Protein AF-A0A3B9Z0T7-F1 (afdb_monomer)

Sequence (53 aa):
RVAELLRLVGLHPEYMARYPHAFSGGQRQRVGIARAIALEPQLVVCDEPVSAL

Structure (mmCIF, N/CA/C/O backbone):
data_AF-A0A3B9Z0T7-F1
#
_entry.id   AF-A0A3B9Z0T7-F1
#
loop_
_atom_site.group_PDB
_atom_site.id
_atom_site.type_symbol
_atom_site.label_atom_id
_atom_site.label_alt_id
_atom_site.label_comp_id
_atom_site.label_asym_id
_atom_site.label_entity_id
_atom_site.label_seq_id
_atom_site.pdbx_PDB_ins_code
_atom_site.Cartn_x
_atom_site.Cartn_y
_atom_site.Cartn_z
_atom_site.occupancy
_atom_site.B_iso_or_equiv
_atom_site.auth_seq_id
_atom_site.auth_comp_id
_atom_site.auth_asym_id
_atom_site.auth_atom_id
_atom_site.pdbx_PDB_model_num
ATOM 1 N N . ARG A 1 1 ? -11.781 -1.473 -7.875 1.00 86.81 1 ARG A N 1
ATOM 2 C CA . ARG A 1 1 ? -11.163 -1.904 -6.597 1.00 86.81 1 ARG A CA 1
ATOM 3 C C . ARG A 1 1 ? -9.637 -1.766 -6.516 1.00 86.81 1 ARG A C 1
ATOM 5 O O . ARG A 1 1 ? -9.197 -0.857 -5.831 1.00 86.81 1 ARG A O 1
ATOM 12 N N . VAL A 1 2 ? -8.794 -2.578 -7.184 1.00 94.50 2 VAL A N 1
ATOM 13 C CA . VAL A 1 2 ? -7.309 -2.465 -7.037 1.00 94.50 2 VAL A CA 1
ATOM 14 C C . VAL A 1 2 ? -6.784 -1.070 -7.403 1.00 94.50 2 VAL A C 1
ATOM 16 O O . VAL A 1 2 ? -6.013 -0.482 -6.653 1.00 94.50 2 VAL A O 1
ATOM 19 N N . ALA A 1 3 ? -7.263 -0.499 -8.511 1.00 96.75 3 ALA A N 1
ATOM 20 C CA . ALA A 1 3 ? -6.904 0.856 -8.929 1.00 96.75 3 ALA A CA 1
ATOM 21 C C . ALA A 1 3 ? -7.264 1.941 -7.891 1.00 96.75 3 ALA A C 1
ATOM 23 O O . ALA A 1 3 ? -6.548 2.930 -7.772 1.00 96.75 3 ALA A O 1
A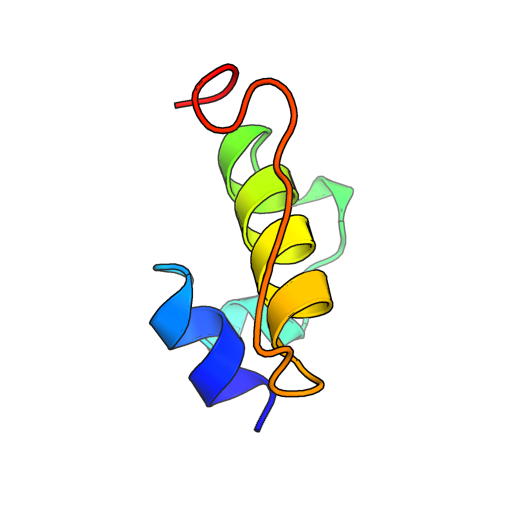TOM 24 N N . GLU A 1 4 ? -8.356 1.769 -7.139 1.00 96.94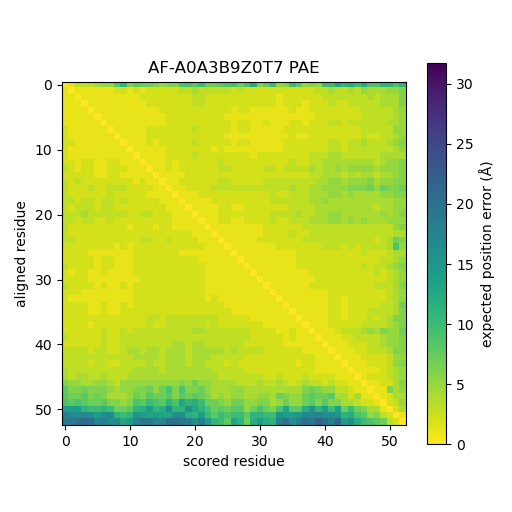 4 GLU A N 1
ATOM 25 C CA . GLU A 1 4 ? -8.752 2.701 -6.072 1.00 96.94 4 GLU A CA 1
ATOM 26 C C . GLU A 1 4 ? -7.832 2.569 -4.863 1.00 96.94 4 GLU A C 1
ATOM 28 O O . GLU A 1 4 ? -7.386 3.583 -4.341 1.00 96.94 4 GLU A O 1
ATOM 33 N N . LEU A 1 5 ? -7.497 1.337 -4.464 1.00 96.94 5 LEU A N 1
ATOM 34 C CA . LEU A 1 5 ? -6.563 1.081 -3.366 1.00 96.94 5 LEU A CA 1
ATOM 35 C C . LEU A 1 5 ? -5.182 1.664 -3.663 1.00 96.94 5 LEU A C 1
ATOM 37 O O . LEU A 1 5 ? -4.594 2.295 -2.792 1.00 96.94 5 LEU A O 1
ATOM 41 N N . LEU A 1 6 ? -4.692 1.514 -4.898 1.00 97.25 6 LEU A N 1
ATOM 42 C CA . LEU A 1 6 ? -3.435 2.130 -5.326 1.00 97.25 6 LEU A CA 1
ATOM 43 C C . LEU A 1 6 ? -3.496 3.656 -5.214 1.00 97.25 6 LEU A C 1
ATOM 45 O O . LEU A 1 6 ? -2.598 4.245 -4.618 1.00 97.25 6 LEU A O 1
ATOM 49 N N . ARG A 1 7 ? -4.573 4.290 -5.698 1.00 97.75 7 ARG A N 1
ATOM 50 C CA . ARG A 1 7 ? -4.766 5.742 -5.547 1.00 97.75 7 ARG A CA 1
ATOM 51 C C . ARG A 1 7 ? -4.809 6.170 -4.080 1.00 97.75 7 ARG A C 1
ATOM 53 O O . ARG A 1 7 ? -4.183 7.165 -3.732 1.00 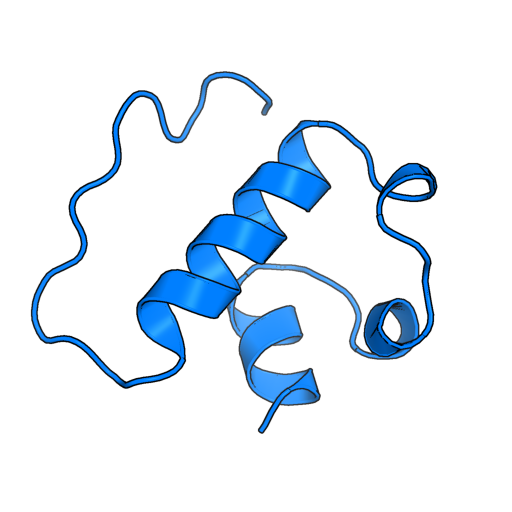97.75 7 ARG A O 1
ATOM 60 N N . LEU A 1 8 ? -5.495 5.407 -3.229 1.00 96.62 8 LEU A N 1
ATOM 61 C CA . LEU A 1 8 ? -5.628 5.682 -1.797 1.00 96.62 8 LEU A CA 1
ATOM 62 C C . LEU A 1 8 ? -4.271 5.700 -1.080 1.00 96.62 8 LEU A C 1
ATOM 64 O O . LEU A 1 8 ? -4.067 6.499 -0.173 1.00 96.62 8 LEU A O 1
ATOM 68 N N . VAL A 1 9 ? -3.324 4.872 -1.526 1.00 95.31 9 VAL A N 1
ATOM 69 C CA . VAL A 1 9 ? -1.950 4.850 -1.002 1.00 95.31 9 VAL A CA 1
ATOM 70 C C . VAL A 1 9 ? -0.961 5.651 -1.859 1.00 95.31 9 VAL A C 1
ATOM 72 O O . VAL A 1 9 ? 0.240 5.401 -1.807 1.00 95.31 9 VAL A O 1
ATOM 75 N N . GLY A 1 10 ? -1.425 6.589 -2.690 1.00 96.06 10 GLY A N 1
ATOM 76 C CA . GLY A 1 10 ? -0.547 7.467 -3.475 1.00 96.06 10 GLY A CA 1
ATOM 77 C C . GLY A 1 10 ? 0.295 6.747 -4.539 1.00 96.06 10 GLY A C 1
ATOM 78 O O . GLY A 1 10 ? 1.425 7.150 -4.822 1.00 96.06 10 GLY A O 1
ATOM 79 N N . LEU A 1 11 ? -0.215 5.654 -5.108 1.00 96.81 11 LEU A N 1
ATOM 80 C CA . LEU A 1 11 ? 0.381 4.935 -6.234 1.00 96.81 11 LEU A CA 1
ATOM 81 C C . LEU A 1 11 ? -0.478 5.092 -7.493 1.00 96.81 11 LEU A C 1
ATOM 83 O O . LEU A 1 11 ? -1.706 5.163 -7.437 1.00 96.81 11 LEU A O 1
ATOM 87 N N . HIS A 1 12 ? 0.173 5.101 -8.656 1.00 97.50 12 HIS A N 1
ATOM 88 C CA . HIS A 1 12 ? -0.540 5.15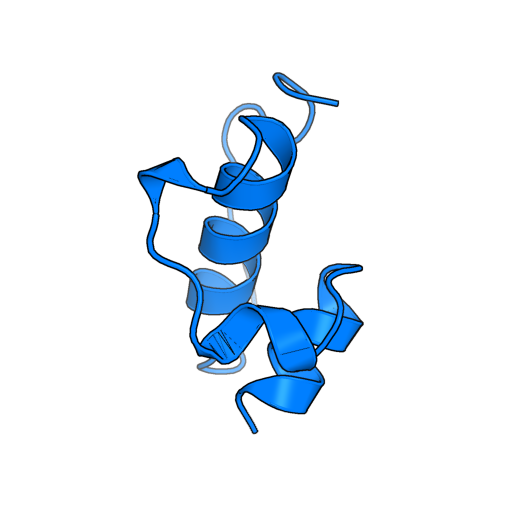2 -9.928 1.00 97.50 12 HIS A CA 1
ATOM 89 C C . HIS A 1 12 ? -1.198 3.795 -10.231 1.00 97.50 12 HIS A C 1
ATOM 91 O O . HIS A 1 12 ? -0.542 2.761 -10.089 1.00 97.50 12 HIS A O 1
ATOM 97 N N . PRO A 1 13 ? -2.461 3.768 -10.699 1.00 96.94 13 PRO A N 1
ATOM 98 C CA . PRO A 1 13 ? -3.155 2.534 -11.075 1.00 96.94 13 PRO A CA 1
ATOM 99 C C . PRO A 1 13 ? -2.403 1.657 -12.079 1.00 96.94 13 PRO A C 1
ATOM 101 O O . PRO A 1 13 ? -2.466 0.435 -11.989 1.00 96.94 13 PRO A O 1
ATOM 104 N N . GLU A 1 14 ? -1.647 2.271 -12.992 1.00 96.62 14 GLU A N 1
ATOM 105 C CA . GLU A 1 14 ? -0.820 1.586 -13.996 1.00 96.62 14 GLU A CA 1
ATOM 106 C C . GLU A 1 14 ? 0.228 0.651 -13.374 1.00 96.62 14 GLU A C 1
ATOM 108 O O . GLU A 1 14 ? 0.738 -0.257 -14.027 1.00 96.62 14 GLU A O 1
ATOM 113 N N . TYR A 1 15 ? 0.543 0.826 -12.087 1.00 96.12 15 TYR A N 1
ATOM 114 C CA . TYR A 1 15 ? 1.525 0.001 -11.391 1.00 96.12 15 TYR A CA 1
ATOM 115 C C . TYR A 1 15 ? 0.992 -1.399 -11.063 1.00 96.12 15 TYR A C 1
ATOM 117 O O . TYR A 1 15 ? 1.769 -2.250 -10.643 1.00 96.12 15 TYR A O 1
ATOM 125 N N . MET A 1 16 ? -0.300 -1.669 -11.285 1.00 94.38 16 MET A N 1
ATOM 126 C CA . MET A 1 16 ? -0.931 -2.968 -11.020 1.00 94.38 16 MET A CA 1
ATOM 127 C C . MET A 1 16 ? -0.260 -4.155 -11.728 1.00 94.38 16 MET A C 1
ATOM 129 O O . MET A 1 16 ? -0.341 -5.275 -11.234 1.00 94.38 16 MET A O 1
ATOM 133 N N . ALA A 1 17 ? 0.394 -3.917 -12.868 1.00 94.88 17 ALA A N 1
ATOM 134 C CA . ALA A 1 17 ? 1.076 -4.948 -13.649 1.00 94.88 17 ALA A CA 1
ATOM 135 C C . ALA A 1 17 ? 2.581 -5.055 -13.335 1.00 94.88 17 ALA A C 1
ATOM 137 O O . ALA A 1 17 ? 3.282 -5.865 -13.938 1.00 94.88 17 ALA A O 1
ATOM 138 N N . ARG A 1 18 ? 3.110 -4.230 -12.420 1.00 95.56 18 ARG A N 1
ATOM 139 C CA . ARG A 1 18 ? 4.537 -4.231 -12.078 1.00 95.56 18 ARG A CA 1
ATOM 140 C C . ARG A 1 18 ? 4.876 -5.375 -11.130 1.00 95.56 18 ARG A C 1
ATOM 142 O O . ARG A 1 18 ? 4.154 -5.651 -10.175 1.00 95.56 18 ARG A O 1
ATOM 149 N N . TYR A 1 19 ? 6.042 -5.977 -11.338 1.00 96.00 19 TYR A N 1
ATOM 150 C CA . TYR A 1 19 ? 6.596 -6.946 -10.398 1.00 96.00 19 TYR A CA 1
ATOM 151 C C . TYR A 1 19 ? 7.089 -6.270 -9.103 1.00 96.00 19 TYR A C 1
ATOM 153 O O . TYR A 1 19 ? 7.542 -5.125 -9.148 1.00 96.00 19 TYR A O 1
ATOM 161 N N . PRO A 1 20 ? 7.092 -6.973 -7.950 1.00 93.12 20 PRO A N 1
ATOM 162 C CA . PRO A 1 20 ? 7.506 -6.412 -6.656 1.00 93.12 20 PRO A CA 1
ATOM 163 C C . PRO A 1 20 ? 8.890 -5.738 -6.636 1.00 93.12 20 PRO A C 1
ATOM 165 O O . PRO A 1 20 ? 9.088 -4.748 -5.930 1.00 93.12 20 PRO A O 1
ATOM 168 N N . HIS A 1 21 ? 9.846 -6.243 -7.420 1.00 95.56 21 HIS A N 1
ATOM 169 C CA . HIS A 1 21 ? 11.200 -5.686 -7.512 1.00 95.56 21 HIS A CA 1
ATOM 170 C C . HIS A 1 21 ? 11.263 -4.350 -8.273 1.00 95.56 21 HIS A C 1
ATOM 172 O O . HIS A 1 21 ? 12.246 -3.631 -8.145 1.00 95.56 21 HIS A O 1
ATOM 178 N N . ALA A 1 22 ? 10.222 -3.994 -9.031 1.00 96.81 22 ALA A N 1
ATOM 179 C CA . ALA A 1 22 ? 10.133 -2.731 -9.764 1.00 96.81 22 ALA A CA 1
ATOM 180 C C . ALA A 1 22 ? 9.633 -1.556 -8.899 1.00 96.81 22 ALA A C 1
ATOM 182 O O . ALA A 1 22 ? 9.459 -0.445 -9.401 1.00 96.81 22 ALA A O 1
ATOM 183 N N . PHE A 1 23 ? 9.373 -1.793 -7.611 1.00 95.12 23 PHE A N 1
ATOM 184 C CA . PHE A 1 23 ? 8.953 -0.773 -6.655 1.00 95.12 23 PHE A CA 1
ATOM 185 C C . PHE A 1 23 ? 10.121 -0.332 -5.770 1.00 95.12 23 PHE A C 1
ATOM 187 O O . PHE A 1 23 ? 10.956 -1.150 -5.385 1.00 95.12 23 PHE A O 1
ATOM 194 N N . SER A 1 24 ? 10.150 0.942 -5.377 1.00 95.06 24 SER A N 1
ATOM 195 C CA . SER A 1 24 ? 11.042 1.418 -4.311 1.00 95.06 24 SER A CA 1
AT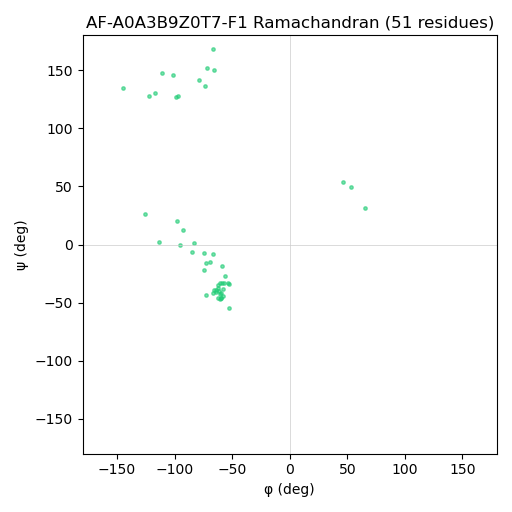OM 196 C C . SER A 1 24 ? 10.658 0.830 -2.943 1.00 95.06 24 SER A C 1
ATOM 198 O O . SER A 1 24 ? 9.575 0.263 -2.781 1.00 95.06 24 SER A O 1
ATOM 200 N N . GLY A 1 25 ? 11.520 0.988 -1.931 1.00 93.06 25 GLY A N 1
ATOM 201 C CA . GLY A 1 25 ? 11.217 0.579 -0.551 1.00 93.06 25 GLY A CA 1
ATOM 202 C C . GLY A 1 25 ? 9.899 1.169 -0.037 1.00 93.06 25 GLY A C 1
ATOM 203 O O . GLY A 1 25 ? 8.987 0.417 0.309 1.00 93.06 25 GLY A O 1
ATOM 204 N N . GLY A 1 26 ? 9.750 2.496 -0.103 1.00 93.62 26 GLY A N 1
ATOM 205 C CA . GLY A 1 26 ? 8.515 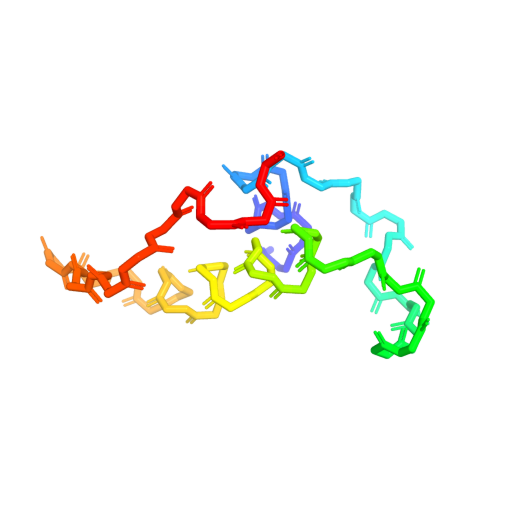3.180 0.291 1.00 93.62 26 GLY A CA 1
ATOM 206 C C . GLY A 1 26 ? 7.299 2.786 -0.552 1.00 93.62 26 GLY A C 1
ATOM 207 O O . GLY A 1 26 ? 6.198 2.640 -0.030 1.00 93.62 26 GLY A O 1
ATOM 208 N N . GLN A 1 27 ? 7.466 2.522 -1.852 1.00 95.19 27 GLN A N 1
ATOM 209 C CA . GLN A 1 27 ? 6.358 2.018 -2.669 1.00 95.19 27 GLN A CA 1
ATOM 210 C C . GLN A 1 27 ? 5.914 0.611 -2.239 1.00 95.19 27 GLN A C 1
ATOM 212 O O . GLN A 1 27 ? 4.713 0.354 -2.185 1.00 95.19 27 GLN A O 1
ATOM 217 N N . ARG A 1 28 ? 6.845 -0.284 -1.878 1.00 94.50 28 ARG A N 1
ATOM 218 C CA . ARG A 1 28 ? 6.507 -1.610 -1.329 1.00 94.50 28 ARG A CA 1
ATOM 219 C C . ARG A 1 28 ? 5.777 -1.505 0.010 1.00 94.50 28 ARG A C 1
ATOM 221 O O . ARG A 1 28 ? 4.811 -2.237 0.213 1.00 94.50 28 ARG A O 1
ATOM 228 N N . GLN A 1 29 ? 6.175 -0.576 0.882 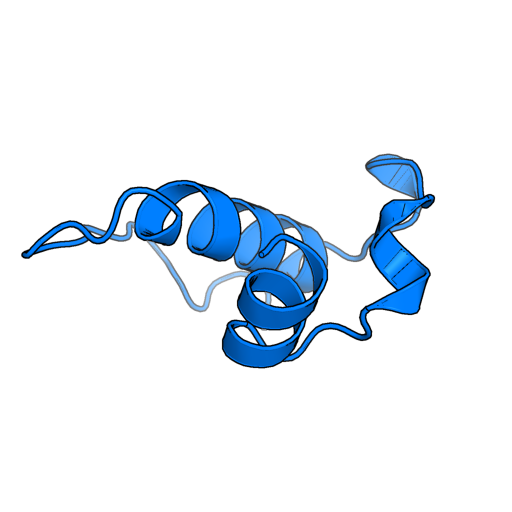1.00 93.81 29 GLN A N 1
ATOM 229 C CA . GLN A 1 29 ? 5.432 -0.291 2.116 1.00 93.81 29 GLN A CA 1
ATOM 230 C C . GLN A 1 29 ? 3.998 0.160 1.810 1.00 93.81 29 GLN A C 1
ATOM 232 O O . GLN A 1 29 ? 3.050 -0.391 2.367 1.00 93.81 29 GLN A O 1
ATOM 237 N N . ARG A 1 30 ? 3.812 1.078 0.852 1.00 94.81 30 ARG A N 1
ATOM 238 C CA . ARG A 1 30 ? 2.477 1.543 0.432 1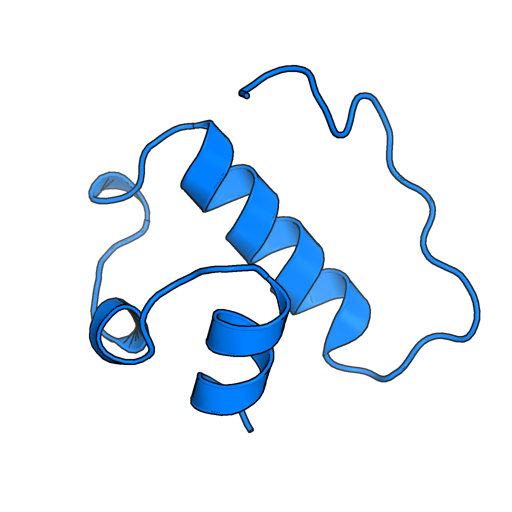.00 94.81 30 ARG A CA 1
ATOM 239 C C . ARG A 1 30 ? 1.618 0.428 -0.165 1.00 94.81 30 ARG A C 1
ATOM 241 O O . ARG A 1 30 ? 0.432 0.360 0.140 1.00 94.81 30 ARG A O 1
ATOM 248 N N . VAL A 1 31 ? 2.199 -0.501 -0.927 1.00 95.31 31 VAL A N 1
ATOM 249 C CA . VAL A 1 31 ? 1.498 -1.725 -1.364 1.00 95.31 31 VAL A CA 1
ATOM 250 C C . VAL A 1 31 ? 1.079 -2.589 -0.164 1.00 95.31 31 VAL A C 1
ATOM 252 O O . VAL A 1 31 ? -0.033 -3.117 -0.149 1.00 95.31 31 VAL A O 1
ATOM 255 N N . GLY A 1 32 ? 1.924 -2.704 0.864 1.00 94.62 32 GLY A N 1
ATOM 256 C CA . GLY A 1 32 ? 1.584 -3.376 2.123 1.00 94.62 32 GLY A CA 1
ATOM 257 C C . GLY A 1 32 ? 0.386 -2.739 2.834 1.00 94.62 32 GLY A C 1
ATOM 258 O O . GLY A 1 32 ? -0.545 -3.450 3.214 1.00 94.62 32 GLY A O 1
ATOM 259 N N . ILE A 1 33 ? 0.363 -1.407 2.929 1.00 95.06 33 ILE A N 1
ATOM 260 C CA . ILE A 1 33 ? -0.765 -0.642 3.484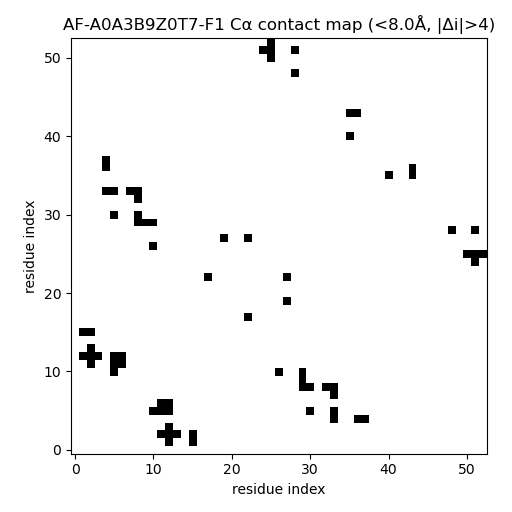 1.00 95.06 33 ILE A CA 1
ATOM 261 C C . ILE A 1 33 ? -2.030 -0.859 2.641 1.00 95.06 33 ILE A C 1
ATOM 263 O O . ILE A 1 33 ? -3.085 -1.159 3.194 1.00 95.06 33 ILE A O 1
ATOM 267 N N . ALA A 1 34 ? -1.927 -0.793 1.308 1.00 96.06 34 ALA A N 1
ATOM 268 C CA . ALA A 1 34 ? -3.053 -1.031 0.400 1.00 96.06 34 ALA A CA 1
ATOM 269 C C . ALA A 1 34 ? -3.667 -2.422 0.600 1.00 96.06 34 ALA A C 1
ATOM 271 O O . ALA A 1 34 ? -4.886 -2.578 0.555 1.00 96.06 34 ALA A O 1
ATOM 272 N N . ARG A 1 35 ? -2.827 -3.433 0.852 1.00 95.44 35 ARG A N 1
ATOM 273 C CA . ARG A 1 35 ? -3.273 -4.791 1.177 1.00 95.44 35 ARG A CA 1
ATOM 274 C C . ARG A 1 35 ? -3.985 -4.848 2.528 1.00 95.44 35 ARG A C 1
ATOM 276 O O . ARG A 1 35 ? -5.008 -5.515 2.625 1.00 95.44 35 ARG A O 1
ATOM 283 N N . ALA A 1 36 ? -3.471 -4.153 3.542 1.00 96.12 36 ALA A N 1
ATOM 284 C CA . ALA A 1 36 ? -4.075 -4.123 4.874 1.00 96.12 36 ALA A CA 1
ATOM 285 C C . ALA A 1 36 ? -5.475 -3.483 4.864 1.00 96.12 36 ALA A C 1
ATOM 287 O O . ALA A 1 36 ? -6.395 -4.013 5.477 1.00 96.12 36 ALA A O 1
ATOM 288 N N . ILE A 1 37 ? -5.662 -2.393 4.113 1.00 96.06 37 ILE A N 1
ATOM 289 C CA . ILE A 1 37 ? -6.945 -1.671 4.039 1.00 96.06 37 ILE A CA 1
ATOM 290 C C . ILE A 1 37 ? -7.929 -2.254 3.013 1.00 96.06 37 ILE A C 1
ATOM 292 O O . ILE A 1 37 ? -9.076 -1.818 2.948 1.00 96.06 37 ILE A O 1
ATOM 296 N N . ALA A 1 38 ? -7.513 -3.238 2.205 1.00 96.75 38 ALA A N 1
ATOM 297 C CA . ALA A 1 38 ? -8.331 -3.794 1.123 1.00 96.75 38 ALA A CA 1
ATOM 298 C C . ALA A 1 38 ? -9.685 -4.347 1.602 1.00 96.75 38 ALA A C 1
ATOM 300 O O . ALA A 1 38 ? -10.675 -4.249 0.868 1.00 96.75 38 ALA A O 1
ATOM 301 N N . LEU A 1 39 ? -9.701 -4.892 2.823 1.00 95.69 39 LEU A N 1
ATOM 302 C CA . LEU A 1 39 ? -10.855 -5.495 3.496 1.00 95.69 39 LEU A CA 1
ATOM 303 C C . LEU A 1 39 ? -11.629 -4.511 4.391 1.00 95.69 39 LEU A C 1
ATOM 305 O O . LEU A 1 39 ? -12.447 -4.951 5.187 1.00 95.69 39 LEU A O 1
ATOM 309 N N . GLU A 1 40 ? -11.366 -3.206 4.274 1.00 95.56 40 GLU A N 1
ATOM 310 C CA . GLU A 1 40 ? -12.054 -2.153 5.041 1.00 95.56 40 GLU A CA 1
ATOM 311 C C . GLU A 1 40 ? -12.022 -2.383 6.569 1.00 95.56 40 GLU A C 1
ATOM 313 O O . GLU A 1 40 ? -13.060 -2.331 7.232 1.00 95.56 40 GLU A O 1
ATOM 318 N N . PRO A 1 41 ? -10.843 -2.659 7.166 1.00 97.44 41 PRO A N 1
ATOM 319 C CA . PRO A 1 41 ? -10.742 -2.854 8.606 1.00 97.44 41 PRO A CA 1
ATOM 320 C C . PRO A 1 41 ? -11.052 -1.555 9.360 1.00 97.44 41 PRO A C 1
ATOM 322 O O . PRO A 1 41 ? -10.734 -0.459 8.901 1.00 97.44 41 PRO A O 1
ATOM 325 N N . GLN A 1 42 ? -11.592 -1.677 10.574 1.00 97.94 42 GLN A N 1
ATOM 326 C CA . GLN A 1 42 ? -11.823 -0.523 11.454 1.00 97.94 42 GLN A CA 1
ATOM 327 C C . GLN A 1 42 ? -10.528 0.021 12.084 1.00 97.94 42 GLN A C 1
ATOM 329 O O . GLN A 1 42 ? -10.487 1.171 12.512 1.00 97.94 42 GLN A O 1
ATOM 334 N N . LEU A 1 43 ? -9.475 -0.802 12.152 1.00 96.31 43 LEU A N 1
ATOM 335 C CA . LEU A 1 43 ? -8.180 -0.464 12.736 1.00 96.31 43 LEU A CA 1
ATOM 336 C C . LEU A 1 43 ? -7.058 -1.144 11.948 1.00 96.31 43 LEU A C 1
ATOM 338 O O . LEU A 1 43 ? -7.127 -2.338 11.660 1.00 96.31 43 LEU A O 1
ATOM 342 N N . VAL A 1 44 ? -6.000 -0.390 11.655 1.00 94.88 44 VAL A N 1
ATOM 343 C CA . VAL A 1 44 ? -4.737 -0.911 11.124 1.00 94.88 44 VAL A CA 1
ATOM 344 C C . VAL A 1 44 ? -3.625 -0.511 12.079 1.00 94.88 44 VAL A C 1
ATOM 346 O O . VAL A 1 44 ? -3.485 0.664 12.411 1.00 94.88 44 VAL A O 1
ATOM 349 N N . VAL A 1 45 ? -2.835 -1.490 12.513 1.00 94.94 45 VAL A N 1
ATOM 350 C CA . VAL A 1 45 ? -1.626 -1.257 13.306 1.00 94.94 45 VAL A CA 1
ATOM 351 C C . VAL A 1 45 ? -0.434 -1.314 12.364 1.00 94.94 45 VAL A C 1
ATOM 353 O O . VAL A 1 45 ? -0.270 -2.286 11.625 1.00 94.94 45 VAL A O 1
ATOM 356 N N . CYS A 1 46 ? 0.384 -0.268 12.388 1.00 92.44 46 CYS A N 1
ATOM 357 C CA . CYS A 1 46 ? 1.598 -0.172 11.592 1.00 92.44 46 CYS A CA 1
ATOM 358 C C . CYS A 1 46 ? 2.800 -0.090 12.524 1.00 92.44 46 CYS A C 1
ATOM 360 O O . CYS A 1 46 ? 2.818 0.757 13.416 1.00 92.44 46 CYS A O 1
ATOM 362 N N . ASP A 1 47 ? 3.803 -0.922 12.271 1.00 91.88 47 ASP A N 1
ATOM 363 C CA . ASP A 1 47 ? 5.121 -0.788 12.880 1.00 91.88 47 ASP A CA 1
ATOM 364 C C . ASP A 1 47 ? 6.037 -0.040 11.901 1.00 91.88 47 ASP A C 1
ATOM 366 O O . ASP A 1 47 ? 6.081 -0.374 10.716 1.00 91.88 47 ASP A O 1
ATOM 370 N N . GLU A 1 48 ? 6.681 1.026 12.372 1.00 89.94 48 GLU A N 1
ATOM 371 C CA . GLU A 1 48 ? 7.566 1.902 11.584 1.00 89.94 48 GLU A CA 1
ATOM 372 C C . GLU A 1 48 ? 7.034 2.367 10.195 1.00 89.94 48 GLU A C 1
ATOM 374 O O . GLU A 1 48 ? 7.733 2.243 9.186 1.00 89.94 48 GLU A O 1
ATOM 379 N N . PRO A 1 49 ? 5.833 2.972 10.074 1.00 83.50 49 PRO A N 1
ATOM 380 C CA . PRO A 1 49 ? 5.230 3.306 8.771 1.00 83.50 49 PRO A CA 1
ATOM 381 C C . PRO A 1 49 ? 5.962 4.387 7.953 1.00 83.50 49 PRO A C 1
ATOM 383 O O . PRO A 1 49 ? 5.587 4.647 6.811 1.00 83.50 49 PRO A O 1
ATOM 386 N N . VAL A 1 50 ? 6.967 5.044 8.536 1.00 82.69 50 VAL A N 1
ATOM 387 C CA . VAL A 1 50 ? 7.714 6.167 7.942 1.00 82.69 50 VAL A CA 1
ATOM 388 C C . VAL A 1 50 ? 9.178 5.828 7.640 1.00 82.69 50 VAL A C 1
ATOM 390 O O . VAL A 1 50 ? 9.915 6.690 7.177 1.00 82.69 50 VAL A O 1
ATOM 393 N N . SER A 1 51 ? 9.614 4.588 7.883 1.00 76.62 51 SER A N 1
ATOM 394 C CA . SER A 1 51 ? 11.028 4.185 7.792 1.00 76.62 51 SER A CA 1
ATOM 395 C C . SER A 1 51 ? 11.603 4.163 6.370 1.00 76.62 51 SER A C 1
ATOM 397 O O . SER A 1 51 ? 12.821 4.126 6.213 1.00 76.62 51 SER A O 1
ATOM 399 N N . ALA A 1 52 ? 10.762 4.196 5.329 1.00 66.81 52 ALA A N 1
ATOM 400 C CA . ALA A 1 52 ? 11.199 4.220 3.929 1.00 66.81 52 ALA A CA 1
ATOM 401 C C . ALA A 1 52 ? 10.613 5.390 3.114 1.00 66.81 52 ALA A C 1
ATOM 403 O O . ALA A 1 52 ? 10.443 5.254 1.892 1.00 66.81 52 ALA A O 1
ATOM 404 N N . LEU A 1 53 ? 10.270 6.497 3.790 1.00 59.31 53 LEU A N 1
ATOM 405 C CA . LEU A 1 53 ? 9.921 7.778 3.162 1.00 59.31 53 LEU A CA 1
ATOM 406 C C . LEU A 1 53 ? 11.159 8.525 2.660 1.00 59.31 53 LEU A C 1
ATOM 408 O O . LEU A 1 53 ? 12.191 8.510 3.364 1.00 59.31 53 LEU A O 1
#

Nearest PDB structures (foldseek):
  8j5r-assembly1_D  TM=9.072E-01  e=3.457E-03  Mycobacterium tuberculosis H37Rv
  1cjg-assembly1_B  TM=5.668E-01  e=7.335E+00  Escherichia coli
  3dnv-assembly1_B  TM=4.412E-01  e=7.850E+00  Escherichia coli K-12

Secondary structure (DSSP, 8-state):
-HHHHHHHTT--GGGGG--GGGS-HHHHHHHHHHHHHTT--S----SSTTTT-

Solvent-accessible surface area (backbone atoms only — not comparable to full-atom values): 3408 Å² total; per-residue (Å²): 106,72,52,54,38,29,47,76,51,78,38,65,50,83,53,77,80,57,58,82,84,81,46,53,70,39,52,50,51,33,52,51,50,32,60,63,51,69,78,68,59,97,73,84,89,75,81,72,86,67,79,51,116

Mean predicted aligned error: 3.09 Å

Foldseek 3Di:
DQQVLCVVLVHHSVCPPPDPVPDAPLRNLSVVVSVVPVVPDPDDDDDCNPPRD

pLDDT: mean 93.24, std 7.16, range [59.31, 97.94]

Radius of gyration: 10.99 Å; Cα contacts (8 Å, |Δi|>4): 37; chains: 1; bounding box: 23×15×27 Å